Protein AF-A0A2E4STC8-F1 (afdb_monomer)

Sequence (90 aa):
MATADLCDHHGDAVRVLVGGFVSYGAVGVFRGPISTLDVFEDNSLVRDALEEPGEGRVLMVAGVDLTPGTWLWADHDGIVVADRDLEATA

Radius of gyration: 13.4 Å; Cα contacts (8 Å, |Δi|>4): 128; chains: 1; bounding box: 26×24×36 Å

pLDDT: mean 90.61, std 7.93, range [49.56, 96.88]

Nearest PDB structures (foldseek):
  2pcn-assembly1_A  TM=8.490E-01  e=5.827E-06  Geobacillus kaustophilus HTA426
  1vi4-assembly1_A  TM=8.819E-01  e=1.126E-04  Vibrio cholerae
  2yjv-assembly1_A  TM=9.209E-01  e=8.482E-04  Escherichia coli K-12
  1nxj-assembly1_A  TM=9.085E-01  e=1.188E-03  Mycobacterium tuberculosis
  3q7t-assembly1_B  TM=5.096E-01  e=6.123E+00  Chlamydia trachomatis L2/434/Bu

Structure (mmCIF, N/CA/C/O backbone):
data_AF-A0A2E4STC8-F1
#
_entry.id   AF-A0A2E4STC8-F1
#
loop_
_atom_site.group_PDB
_atom_site.id
_atom_site.type_symbol
_atom_site.label_atom_id
_atom_site.label_alt_id
_atom_site.label_comp_id
_atom_site.label_asym_id
_atom_site.label_entity_id
_atom_site.label_seq_id
_atom_site.pdbx_PDB_ins_code
_atom_site.Cartn_x
_atom_site.Cartn_y
_atom_site.Cartn_z
_atom_site.occupancy
_atom_site.B_iso_or_equiv
_atom_site.auth_seq_id
_atom_site.auth_comp_id
_atom_site.auth_asym_id
_atom_site.auth_atom_id
_atom_site.pdbx_PDB_model_num
ATOM 1 N N . MET A 1 1 ? 5.589 -9.441 -9.051 1.00 82.88 1 MET A N 1
ATOM 2 C CA . MET A 1 1 ? 6.737 -8.907 -9.809 1.00 82.88 1 MET A CA 1
ATOM 3 C C . MET A 1 1 ? 7.657 -8.178 -8.833 1.00 82.88 1 MET A C 1
ATOM 5 O O . MET A 1 1 ? 7.142 -7.721 -7.815 1.00 82.88 1 MET A O 1
ATOM 9 N N . ALA A 1 2 ? 8.977 -8.150 -9.052 1.00 93.19 2 ALA A N 1
ATOM 10 C CA . ALA A 1 2 ? 9.864 -7.341 -8.207 1.00 93.19 2 ALA A CA 1
ATOM 11 C C . ALA A 1 2 ? 9.637 -5.848 -8.490 1.00 93.19 2 ALA A C 1
ATOM 13 O O . ALA A 1 2 ? 9.173 -5.481 -9.572 1.00 93.19 2 ALA A O 1
ATOM 14 N N . THR A 1 3 ? 9.951 -4.975 -7.537 1.00 94.75 3 THR A N 1
ATOM 15 C CA . THR A 1 3 ? 9.775 -3.527 -7.715 1.00 94.75 3 THR A CA 1
ATOM 16 C C . THR A 1 3 ? 10.662 -2.981 -8.835 1.00 94.75 3 THR A C 1
ATOM 18 O O . THR A 1 3 ? 10.201 -2.160 -9.626 1.00 94.75 3 THR A O 1
ATOM 21 N N . ALA A 1 4 ? 11.887 -3.497 -8.975 1.00 94.12 4 ALA A N 1
ATOM 22 C CA . ALA A 1 4 ? 12.780 -3.179 -10.090 1.00 94.12 4 ALA A CA 1
ATOM 23 C C . ALA A 1 4 ? 12.179 -3.574 -11.451 1.00 94.12 4 ALA A C 1
ATOM 25 O O . ALA A 1 4 ? 12.138 -2.756 -12.367 1.00 94.12 4 ALA A O 1
ATOM 26 N N . ASP A 1 5 ? 11.619 -4.784 -11.555 1.00 94.62 5 ASP A N 1
ATOM 27 C CA . ASP A 1 5 ? 10.951 -5.240 -12.777 1.00 94.62 5 ASP A CA 1
ATOM 28 C C . ASP A 1 5 ? 9.765 -4.326 -13.134 1.00 94.62 5 ASP A C 1
ATOM 30 O O . ASP A 1 5 ? 9.569 -4.000 -14.303 1.00 94.62 5 ASP A O 1
ATOM 34 N N . LEU A 1 6 ? 8.978 -3.880 -12.145 1.00 94.56 6 LEU A N 1
ATOM 35 C CA . LEU A 1 6 ? 7.869 -2.949 -12.385 1.00 94.56 6 LEU A CA 1
ATOM 36 C C . LEU A 1 6 ? 8.363 -1.622 -12.971 1.00 94.56 6 LEU A C 1
ATOM 38 O O . LEU A 1 6 ? 7.760 -1.111 -13.916 1.00 94.56 6 LEU A O 1
ATOM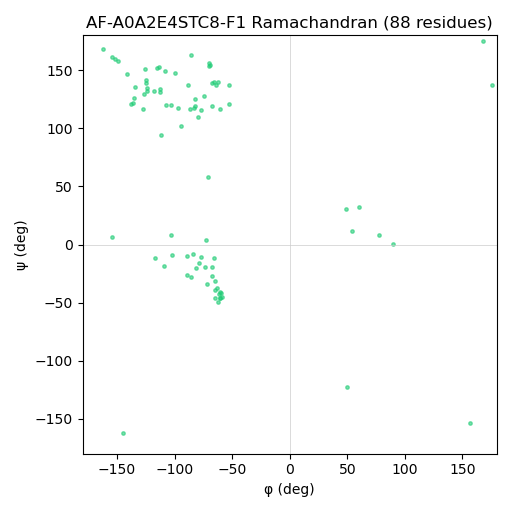 42 N N . CYS A 1 7 ? 9.466 -1.083 -12.449 1.00 94.12 7 CYS A N 1
ATOM 43 C CA . CYS A 1 7 ? 10.098 0.123 -12.982 1.00 94.12 7 CYS A CA 1
ATOM 44 C C . CYS A 1 7 ? 10.550 -0.065 -14.435 1.00 94.12 7 CYS A C 1
ATOM 46 O O . CYS A 1 7 ? 10.240 0.775 -15.282 1.00 94.12 7 CYS A O 1
ATOM 48 N N . ASP A 1 8 ? 11.211 -1.184 -14.734 1.00 94.75 8 ASP A N 1
ATOM 49 C CA . ASP A 1 8 ? 11.730 -1.477 -16.072 1.00 94.75 8 ASP A CA 1
ATOM 50 C C . ASP A 1 8 ? 10.611 -1.643 -17.113 1.00 94.75 8 ASP A C 1
ATOM 52 O O . ASP A 1 8 ? 10.740 -1.181 -18.250 1.00 94.75 8 ASP A O 1
ATOM 56 N N . HIS A 1 9 ? 9.497 -2.281 -16.740 1.00 95.56 9 HIS A N 1
ATOM 57 C CA . HIS A 1 9 ? 8.407 -2.591 -17.672 1.00 95.56 9 HIS A CA 1
ATOM 58 C C . HIS A 1 9 ? 7.392 -1.458 -17.842 1.00 95.56 9 HIS A C 1
ATOM 60 O O . HIS A 1 9 ? 6.748 -1.372 -18.892 1.00 95.56 9 HIS A O 1
ATOM 66 N N . HIS A 1 10 ? 7.206 -0.612 -16.825 1.00 93.88 10 HIS A N 1
ATOM 67 C CA . HIS A 1 10 ? 6.093 0.340 -16.794 1.00 93.88 10 HIS A CA 1
ATOM 68 C C . HIS A 1 10 ? 6.507 1.815 -16.793 1.00 93.88 10 HIS A C 1
ATOM 70 O O . HIS A 1 10 ? 5.646 2.660 -17.048 1.00 93.88 10 HIS A O 1
ATOM 76 N N . GLY A 1 11 ? 7.790 2.135 -16.590 1.00 91.56 11 GLY A N 1
ATOM 77 C CA . GLY A 1 11 ? 8.318 3.497 -16.721 1.00 91.56 11 GLY A CA 1
ATOM 78 C C . GLY A 1 11 ? 7.486 4.532 -15.957 1.00 91.56 11 GLY A C 1
ATOM 79 O O . GLY A 1 11 ? 7.241 4.386 -14.764 1.00 91.56 11 GLY A O 1
ATOM 80 N N . ASP A 1 12 ? 6.986 5.552 -16.657 1.00 92.62 12 ASP A N 1
ATOM 81 C CA . ASP A 1 12 ? 6.229 6.665 -16.060 1.00 92.62 12 ASP A CA 1
ATOM 82 C C . ASP A 1 12 ? 4.870 6.267 -15.448 1.00 92.62 12 ASP A C 1
ATOM 84 O O . ASP A 1 12 ? 4.244 7.069 -14.752 1.00 92.62 12 ASP A O 1
ATOM 88 N N . ALA A 1 13 ? 4.381 5.048 -15.705 1.00 92.75 13 ALA A N 1
ATOM 89 C CA . ALA A 1 13 ? 3.144 4.554 -15.101 1.00 92.75 13 ALA A CA 1
ATOM 90 C C . ALA A 1 13 ? 3.325 4.107 -13.639 1.00 92.75 13 ALA A C 1
ATOM 92 O O . ALA A 1 13 ? 2.329 3.866 -12.955 1.00 92.75 13 ALA A O 1
ATOM 93 N N . VAL A 1 14 ? 4.569 3.999 -13.161 1.00 95.00 14 VAL A N 1
ATOM 94 C CA . VAL A 1 14 ? 4.889 3.699 -11.765 1.00 95.00 14 VAL A CA 1
ATOM 95 C C . VAL A 1 14 ? 5.578 4.880 -11.089 1.00 95.00 14 VAL A C 1
ATOM 97 O O . VAL A 1 14 ? 6.250 5.693 -11.721 1.00 95.00 14 VAL A O 1
ATOM 100 N N . ARG A 1 15 ? 5.429 4.977 -9.768 1.00 93.88 15 ARG A N 1
ATOM 101 C CA . ARG A 1 15 ? 6.127 5.961 -8.937 1.00 93.88 15 ARG A CA 1
ATOM 102 C C . ARG A 1 15 ? 6.845 5.249 -7.805 1.00 93.88 15 ARG A C 1
ATOM 104 O O . ARG A 1 15 ? 6.236 4.467 -7.080 1.00 93.88 15 ARG A O 1
ATOM 111 N N . VAL A 1 16 ? 8.128 5.547 -7.632 1.00 93.00 16 VAL A N 1
ATOM 112 C CA . VAL A 1 16 ? 8.918 5.042 -6.503 1.00 93.00 16 VAL A CA 1
ATOM 113 C C . VAL A 1 16 ? 8.654 5.922 -5.289 1.00 93.00 16 VAL A C 1
ATOM 115 O O . VAL A 1 16 ? 8.816 7.144 -5.349 1.00 93.00 16 VAL A O 1
ATOM 118 N N . LEU A 1 17 ? 8.251 5.308 -4.180 1.00 89.62 17 LEU A N 1
ATOM 119 C CA . LEU A 1 17 ? 8.047 6.023 -2.932 1.00 89.62 17 LEU A CA 1
ATOM 120 C C . LEU A 1 17 ? 9.404 6.240 -2.253 1.00 89.62 17 LEU A C 1
ATOM 122 O O . LEU A 1 17 ? 10.032 5.306 -1.757 1.00 89.62 17 LEU A O 1
ATOM 126 N N . VAL A 1 18 ? 9.857 7.490 -2.229 1.00 82.12 18 VAL A N 1
ATOM 127 C CA . VAL A 1 18 ? 11.083 7.884 -1.531 1.00 82.12 18 VAL A CA 1
ATOM 128 C C . VAL A 1 18 ? 10.777 8.198 -0.070 1.00 82.12 18 VAL A C 1
ATOM 130 O O . VAL A 1 18 ? 10.039 9.123 0.252 1.00 82.12 18 VAL A O 1
ATOM 133 N N . GLY A 1 19 ? 11.357 7.417 0.830 1.00 71.75 19 GLY A N 1
ATOM 134 C CA . GLY A 1 19 ? 11.210 7.578 2.272 1.00 71.75 19 GLY A CA 1
ATOM 135 C C . GLY A 1 19 ? 11.938 6.434 2.955 1.00 71.75 19 GLY A C 1
ATOM 136 O O . GLY A 1 19 ? 11.891 5.312 2.466 1.00 71.75 19 GLY A O 1
ATOM 137 N N . GLY A 1 20 ? 12.671 6.708 4.031 1.00 78.12 20 GLY A N 1
ATOM 138 C CA . GLY A 1 20 ? 13.498 5.718 4.731 1.00 78.12 20 GLY A CA 1
ATOM 139 C C . GLY A 1 20 ? 12.677 4.687 5.508 1.00 78.12 20 GLY A C 1
ATOM 140 O O . GLY A 1 20 ? 12.822 4.586 6.724 1.00 78.12 20 GLY A O 1
ATOM 141 N N . PHE A 1 21 ? 11.791 3.959 4.829 1.00 87.19 21 PHE A N 1
ATOM 142 C CA . PHE A 1 21 ? 11.040 2.858 5.409 1.00 87.19 21 PHE A CA 1
ATOM 143 C C . PHE A 1 21 ? 12.003 1.748 5.817 1.00 87.19 21 PHE A C 1
ATOM 145 O O . PHE A 1 21 ? 12.932 1.395 5.091 1.00 87.19 21 PHE A O 1
ATOM 152 N N . VAL A 1 22 ? 11.761 1.191 6.998 1.00 90.62 22 VAL A N 1
ATOM 153 C CA . VAL A 1 22 ? 12.493 0.039 7.516 1.00 90.62 22 VAL A CA 1
ATOM 154 C C . VAL A 1 22 ? 11.522 -1.130 7.573 1.00 90.62 22 VAL A C 1
ATOM 156 O O . VAL A 1 22 ? 10.391 -0.987 8.040 1.00 90.62 22 VAL A O 1
ATOM 159 N N . SER A 1 23 ? 11.955 -2.291 7.086 1.00 92.25 23 SER A N 1
ATOM 160 C CA . SER A 1 23 ? 11.153 -3.508 7.165 1.00 92.25 23 SER A CA 1
ATOM 161 C C . SER A 1 23 ? 11.209 -4.083 8.580 1.00 92.25 23 SER A C 1
ATOM 163 O O . SER A 1 23 ? 12.272 -4.482 9.055 1.00 92.25 23 SER A O 1
ATOM 165 N N . TYR A 1 24 ? 10.060 -4.107 9.257 1.00 94.06 24 TYR A N 1
ATOM 166 C CA . TYR A 1 24 ? 9.913 -4.664 10.609 1.00 94.06 24 TYR A CA 1
ATOM 167 C C . TYR A 1 24 ? 9.123 -5.982 10.639 1.00 94.06 24 TYR A C 1
ATOM 169 O O . TYR A 1 24 ? 9.175 -6.710 11.629 1.00 94.06 24 TYR A O 1
ATOM 177 N N . GLY A 1 25 ? 8.358 -6.279 9.586 1.00 93.06 25 GLY A N 1
ATOM 178 C CA . GLY A 1 25 ? 7.510 -7.467 9.500 1.00 93.06 25 GLY A CA 1
ATOM 179 C C . GLY A 1 25 ? 8.259 -8.701 8.993 1.00 93.06 25 GLY A C 1
ATOM 180 O O . GLY A 1 25 ? 9.311 -8.601 8.373 1.00 93.06 25 GLY A O 1
ATOM 181 N N . ALA A 1 26 ? 7.681 -9.886 9.209 1.00 95.69 26 ALA A N 1
ATOM 182 C CA . ALA A 1 26 ? 8.235 -11.142 8.687 1.00 95.69 26 ALA A CA 1
ATOM 183 C C . ALA A 1 26 ? 8.039 -11.309 7.166 1.00 95.69 26 ALA A C 1
ATOM 185 O O . ALA A 1 26 ? 8.717 -12.117 6.535 1.00 95.69 26 ALA A O 1
ATOM 186 N N . VAL A 1 27 ? 7.098 -10.565 6.578 1.00 94.75 27 VAL A N 1
ATOM 187 C CA . VAL A 1 27 ? 6.795 -10.603 5.144 1.00 94.75 27 VAL A CA 1
ATOM 188 C C . VAL A 1 27 ? 7.589 -9.502 4.447 1.00 94.75 27 VAL A C 1
ATOM 190 O O . VAL A 1 27 ? 7.226 -8.332 4.517 1.00 94.75 27 VAL A O 1
ATOM 193 N N . GLY A 1 28 ? 8.686 -9.885 3.791 1.00 92.69 28 GLY A N 1
ATOM 194 C CA . GLY A 1 28 ? 9.581 -8.951 3.099 1.00 92.69 28 GLY A CA 1
ATOM 195 C C . GLY A 1 28 ? 9.153 -8.572 1.681 1.00 92.69 28 GLY A C 1
ATOM 196 O O . GLY A 1 28 ? 9.773 -7.698 1.095 1.00 92.69 28 GLY A O 1
ATOM 197 N N . VAL A 1 29 ? 8.130 -9.230 1.127 1.00 95.56 29 VAL A N 1
ATOM 198 C CA . VAL A 1 29 ? 7.580 -8.936 -0.202 1.00 95.56 29 VAL A CA 1
ATOM 199 C C . VAL A 1 29 ? 6.064 -8.983 -0.122 1.00 95.56 29 VAL A C 1
ATOM 201 O O . VAL A 1 29 ? 5.499 -10.015 0.245 1.00 95.56 29 VAL A O 1
ATOM 204 N N . PHE A 1 30 ? 5.400 -7.884 -0.460 1.00 96.31 30 PHE A N 1
ATOM 205 C CA . PHE A 1 30 ? 3.943 -7.788 -0.423 1.00 96.31 30 PHE A CA 1
ATOM 206 C C . PHE A 1 30 ? 3.420 -6.783 -1.449 1.00 96.31 30 PHE A C 1
ATOM 208 O O . PHE A 1 30 ? 4.149 -5.928 -1.947 1.00 96.31 30 PHE A O 1
ATOM 215 N N . ARG A 1 31 ? 2.138 -6.915 -1.787 1.00 96.88 31 ARG A N 1
ATOM 216 C CA . ARG A 1 31 ? 1.439 -6.005 -2.692 1.00 96.88 31 ARG A CA 1
ATOM 217 C C . ARG A 1 31 ? -0.054 -5.996 -2.419 1.00 96.88 31 ARG A C 1
ATOM 219 O O . ARG A 1 31 ? -0.564 -6.960 -1.849 1.00 96.88 31 ARG A O 1
ATOM 226 N N . GLY A 1 32 ? -0.735 -4.963 -2.894 1.00 95.94 32 GLY A N 1
ATOM 227 C CA . GLY A 1 32 ? -2.190 -4.895 -2.854 1.00 95.94 32 GLY A CA 1
ATOM 228 C C . GLY A 1 32 ? -2.748 -3.512 -3.180 1.00 95.94 32 GLY A C 1
ATOM 229 O O . GLY A 1 32 ? -1.977 -2.554 -3.321 1.00 95.94 32 GLY A O 1
ATOM 230 N N . PRO A 1 33 ? -4.085 -3.394 -3.271 1.00 95.44 33 PRO A N 1
ATOM 231 C CA . PRO A 1 33 ? -4.742 -2.099 -3.345 1.00 95.44 33 PRO A CA 1
ATOM 232 C C . PRO A 1 33 ? -4.458 -1.310 -2.065 1.00 95.44 33 PRO A C 1
ATOM 234 O O . PRO A 1 33 ? -4.448 -1.869 -0.965 1.00 95.44 33 PRO A O 1
ATOM 237 N N . ILE A 1 34 ? -4.219 -0.010 -2.200 1.00 92.81 34 ILE A N 1
ATOM 238 C CA . ILE A 1 34 ? -3.884 0.846 -1.065 1.00 92.81 34 ILE A CA 1
ATOM 239 C C . ILE A 1 34 ? -5.159 1.399 -0.430 1.00 92.81 34 ILE A C 1
ATOM 241 O O . ILE A 1 34 ? -6.051 1.893 -1.118 1.00 92.81 34 ILE A O 1
ATOM 245 N N . SER A 1 35 ? -5.198 1.395 0.898 1.00 91.75 35 SER A N 1
ATOM 246 C CA . SER A 1 35 ? -6.047 2.285 1.690 1.00 91.75 35 SER A CA 1
ATOM 247 C C . SER A 1 35 ? -5.155 3.262 2.446 1.00 91.75 35 SER A C 1
ATOM 249 O O . SER A 1 35 ? -4.187 2.833 3.075 1.00 91.75 35 SER A O 1
ATOM 251 N N . THR A 1 36 ? -5.455 4.556 2.397 1.00 90.50 36 THR A N 1
ATOM 252 C CA . THR A 1 36 ? -4.675 5.580 3.097 1.00 90.50 36 THR A CA 1
ATOM 253 C C . THR A 1 36 ? -5.346 5.983 4.398 1.00 90.50 36 THR A C 1
ATOM 255 O O . THR A 1 36 ? -6.571 6.001 4.515 1.00 90.50 36 THR A O 1
ATOM 258 N N . LEU A 1 37 ? -4.522 6.322 5.380 1.00 90.62 37 LEU A N 1
ATOM 259 C CA . LEU A 1 37 ? -4.963 6.942 6.611 1.00 90.62 37 LEU A CA 1
ATOM 260 C C . LEU A 1 37 ? -4.007 8.085 6.953 1.00 90.62 37 LEU A C 1
ATOM 262 O O . LEU A 1 37 ? -2.800 7.877 7.105 1.00 90.62 37 LEU A O 1
ATOM 266 N N . ASP A 1 38 ? -4.559 9.288 7.064 1.00 89.00 38 ASP A N 1
ATOM 267 C CA . ASP A 1 38 ? -3.847 10.448 7.585 1.00 89.00 38 ASP A CA 1
ATOM 268 C C . ASP A 1 38 ? -4.188 10.623 9.067 1.00 89.00 38 ASP A C 1
ATOM 270 O O . ASP A 1 38 ? -5.350 10.787 9.441 1.00 89.00 38 ASP A O 1
ATOM 274 N N . VAL A 1 39 ? -3.169 10.514 9.915 1.00 89.12 39 VAL A N 1
ATOM 275 C CA . VAL A 1 39 ? -3.279 10.616 11.371 1.00 89.12 39 VAL A CA 1
ATOM 276 C C . VAL A 1 39 ? -2.083 11.369 11.925 1.00 89.12 39 VAL A C 1
ATOM 278 O O . VAL A 1 39 ? -0.960 11.240 11.438 1.00 89.12 39 VAL A O 1
ATOM 281 N N . PHE A 1 40 ? -2.317 12.113 13.002 1.00 87.38 40 PHE A N 1
ATOM 282 C CA . PHE A 1 40 ? -1.286 12.871 13.694 1.00 87.38 40 PHE A CA 1
ATOM 283 C C . PHE A 1 40 ? -1.304 12.528 15.183 1.00 87.38 40 PHE A C 1
ATOM 285 O O . PHE A 1 40 ? -2.304 12.759 15.854 1.00 87.38 40 PHE A O 1
ATOM 292 N N . GLU A 1 41 ? -0.206 11.947 15.675 1.00 88.00 41 GLU A N 1
ATOM 293 C CA . GLU A 1 41 ? 0.015 11.577 17.088 1.00 88.00 41 GLU A CA 1
ATOM 294 C C . GLU A 1 41 ? -1.069 10.680 17.744 1.00 88.00 41 GLU A C 1
ATOM 296 O O . GLU A 1 41 ? -1.025 10.452 18.951 1.00 88.00 41 GLU A O 1
ATOM 301 N N . ASP A 1 42 ? -1.989 10.097 16.964 1.00 90.50 42 ASP A N 1
ATOM 302 C CA . ASP A 1 42 ? -3.050 9.185 17.419 1.00 90.50 42 ASP A CA 1
ATOM 303 C C . ASP A 1 42 ? -3.158 7.970 16.480 1.00 90.50 42 ASP A C 1
ATOM 305 O O . ASP A 1 42 ? -3.301 8.109 15.267 1.00 90.50 42 ASP A O 1
ATOM 309 N N . ASN A 1 43 ? -3.090 6.757 17.037 1.00 91.50 43 ASN A N 1
ATOM 310 C CA . ASN A 1 43 ? -3.179 5.504 16.282 1.00 91.50 43 ASN A CA 1
ATOM 311 C C . ASN A 1 43 ? -4.547 4.810 16.388 1.00 91.50 43 ASN A C 1
ATOM 313 O O . ASN A 1 43 ? -4.694 3.678 15.924 1.00 91.50 43 ASN A O 1
ATOM 317 N N . SER A 1 44 ? -5.552 5.452 16.984 1.00 94.62 44 SER A N 1
ATOM 318 C CA . SER A 1 44 ? -6.877 4.864 17.182 1.00 94.62 44 SER A CA 1
ATOM 319 C C . SER A 1 44 ? -7.515 4.461 15.857 1.00 94.62 44 SER A C 1
ATOM 321 O O . SER A 1 44 ? -7.942 3.321 15.718 1.00 94.62 44 SER A O 1
ATOM 323 N N . LEU A 1 45 ? -7.447 5.336 14.850 1.00 93.12 45 LEU A N 1
ATOM 324 C CA . LEU A 1 45 ? -7.943 5.035 13.505 1.00 93.12 45 LEU A CA 1
ATOM 325 C C . LEU A 1 45 ? -7.112 3.957 12.792 1.00 93.12 45 LEU A C 1
ATOM 327 O O . LEU A 1 45 ? -7.643 3.231 11.958 1.00 93.12 45 LEU A O 1
ATOM 331 N N . VAL A 1 46 ? -5.822 3.815 13.130 1.00 94.69 46 VAL A N 1
ATOM 332 C CA . VAL A 1 46 ? -4.974 2.738 12.587 1.00 94.69 46 VAL A CA 1
ATOM 333 C C . VAL A 1 46 ? -5.492 1.391 13.074 1.00 94.69 46 VAL A C 1
ATOM 335 O O . VAL A 1 46 ? -5.637 0.464 12.284 1.00 94.69 46 VAL A O 1
ATOM 338 N N . ARG A 1 47 ? -5.788 1.281 14.374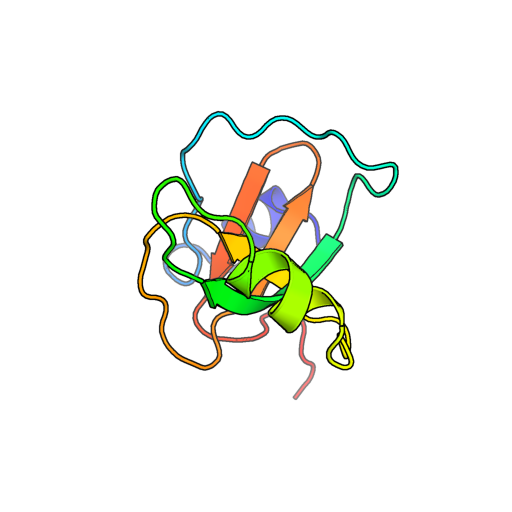 1.00 95.19 47 ARG A N 1
ATOM 339 C CA . ARG A 1 47 ? -6.346 0.060 14.958 1.00 95.19 47 ARG A CA 1
ATOM 340 C C . ARG A 1 47 ? -7.706 -0.260 14.347 1.00 95.19 47 ARG A C 1
ATOM 342 O O . ARG A 1 47 ? -7.890 -1.382 13.897 1.00 95.19 47 ARG A O 1
ATOM 349 N N . ASP A 1 48 ? -8.606 0.717 14.289 1.00 95.69 48 ASP A N 1
ATOM 350 C CA . ASP A 1 48 ? -9.958 0.510 13.767 1.00 95.69 48 ASP A CA 1
ATOM 351 C C . ASP A 1 48 ? -9.911 0.031 12.298 1.00 95.69 48 ASP A C 1
ATOM 353 O O . ASP A 1 48 ? -10.577 -0.934 11.932 1.00 95.69 48 ASP A O 1
ATOM 357 N N . ALA A 1 49 ? -9.027 0.608 11.472 1.00 94.06 49 ALA A N 1
ATOM 358 C CA . ALA A 1 49 ? -8.810 0.155 10.096 1.00 94.06 49 ALA A CA 1
ATOM 359 C C . ALA A 1 49 ? -8.228 -1.271 10.003 1.00 94.06 49 ALA A C 1
ATOM 361 O O . ALA A 1 49 ? -8.493 -1.990 9.041 1.00 94.06 49 ALA A O 1
ATOM 362 N N . LEU A 1 50 ? -7.417 -1.706 10.969 1.00 95.38 50 LEU A N 1
ATOM 363 C CA . LEU A 1 50 ? -6.860 -3.064 10.992 1.00 95.38 50 LEU A CA 1
ATOM 364 C C . LEU A 1 50 ? -7.859 -4.125 11.486 1.00 95.38 50 LEU A C 1
ATOM 366 O O . LEU A 1 50 ? -7.620 -5.312 11.271 1.00 95.38 50 LEU A O 1
ATOM 370 N N . GLU A 1 51 ? -8.955 -3.724 12.136 1.00 96.81 51 GLU A N 1
ATOM 371 C CA . GLU A 1 51 ? -10.033 -4.627 12.569 1.00 96.81 51 GLU A CA 1
ATOM 372 C C . GLU A 1 51 ? -11.020 -4.964 11.438 1.00 96.81 51 GLU A C 1
ATOM 374 O O . GLU A 1 51 ? -11.722 -5.978 11.497 1.00 96.81 51 GLU A O 1
ATOM 379 N N . GLU A 1 52 ? -11.060 -4.149 10.385 1.00 95.12 52 GLU A N 1
ATOM 380 C CA . GLU A 1 52 ? -11.828 -4.436 9.176 1.00 95.12 52 GLU A CA 1
ATOM 381 C C . GLU A 1 52 ? -11.208 -5.592 8.364 1.00 95.12 52 GLU A C 1
ATOM 383 O O . GLU A 1 52 ? -9.990 -5.801 8.389 1.00 95.12 52 GLU A O 1
ATOM 388 N N . PRO A 1 53 ? -12.010 -6.332 7.572 1.00 95.88 53 PRO A N 1
ATOM 389 C CA . PRO A 1 53 ? -11.482 -7.311 6.629 1.00 95.88 53 PRO A CA 1
ATOM 390 C C . PRO A 1 53 ? -10.428 -6.692 5.703 1.00 95.88 53 PRO A C 1
ATOM 392 O O . PRO A 1 53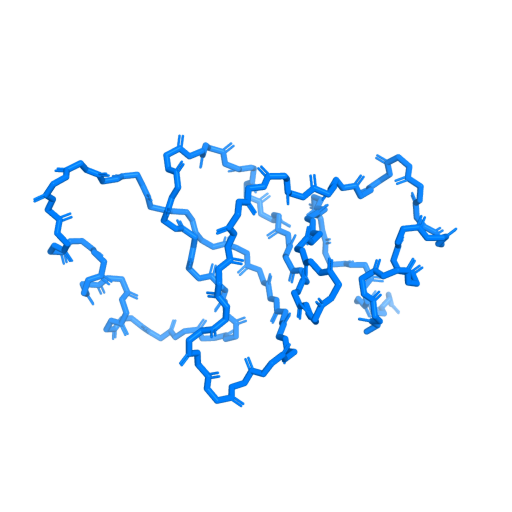 ? -10.695 -5.743 4.971 1.00 95.88 53 PRO A O 1
ATOM 395 N N . GLY A 1 54 ? -9.213 -7.243 5.730 1.00 92.69 54 GLY A N 1
ATOM 396 C CA . GLY A 1 54 ? -8.106 -6.700 4.946 1.00 92.69 54 GLY A CA 1
ATOM 397 C C . GLY A 1 54 ? -8.229 -6.949 3.441 1.00 92.69 54 GLY A C 1
ATOM 398 O O . GLY A 1 54 ? -7.783 -6.120 2.664 1.00 92.69 54 GLY A O 1
ATOM 399 N N . GLU A 1 55 ? -8.792 -8.084 3.011 1.00 94.94 55 GLU A N 1
ATOM 400 C CA . GLU A 1 55 ? -8.991 -8.434 1.585 1.00 94.94 55 GLU A CA 1
ATOM 401 C C . GLU A 1 55 ? -7.741 -8.253 0.691 1.00 94.94 55 GLU A C 1
ATOM 403 O O . GLU A 1 55 ? -7.830 -7.969 -0.500 1.00 94.94 55 GLU A O 1
ATOM 408 N N . GLY A 1 56 ? -6.547 -8.426 1.270 1.00 93.62 56 GLY A N 1
ATOM 409 C CA . GLY A 1 56 ? -5.272 -8.234 0.572 1.00 93.62 56 GLY A CA 1
ATOM 410 C C . GLY A 1 56 ? -4.848 -6.772 0.383 1.00 93.62 56 GLY A C 1
ATOM 411 O O . GLY A 1 56 ? -3.866 -6.526 -0.312 1.00 93.62 56 GLY A O 1
ATOM 412 N N . ARG A 1 57 ? -5.546 -5.804 0.991 1.00 95.06 57 ARG A N 1
ATOM 413 C CA . ARG A 1 57 ? -5.186 -4.380 0.957 1.00 95.06 57 ARG A CA 1
ATOM 414 C C . ARG A 1 57 ? -3.914 -4.079 1.745 1.00 95.06 57 ARG A C 1
ATOM 416 O O . ARG A 1 57 ? -3.593 -4.751 2.726 1.00 95.06 57 ARG A O 1
ATOM 423 N N . VAL A 1 58 ? -3.238 -3.002 1.356 1.00 95.19 58 VAL A N 1
ATOM 424 C CA . VAL A 1 58 ? -2.116 -2.412 2.093 1.00 95.19 58 VAL A CA 1
ATOM 425 C C . VAL A 1 58 ? -2.581 -1.107 2.735 1.00 95.19 58 VAL A C 1
ATOM 427 O O . VAL A 1 58 ? -2.980 -0.174 2.041 1.00 95.19 58 VAL A O 1
ATOM 430 N N . LEU A 1 59 ? -2.513 -1.026 4.066 1.00 94.19 59 LEU A N 1
ATOM 431 C CA . LEU A 1 59 ? -2.798 0.206 4.802 1.00 94.19 59 LEU A CA 1
ATOM 432 C C . LEU A 1 59 ? -1.555 1.104 4.826 1.00 94.19 59 LEU A C 1
ATOM 434 O O . LEU A 1 59 ? -0.530 0.737 5.399 1.00 94.19 59 LEU A O 1
ATOM 438 N N . MET A 1 60 ? -1.654 2.288 4.226 1.00 91.62 60 MET A N 1
ATOM 439 C C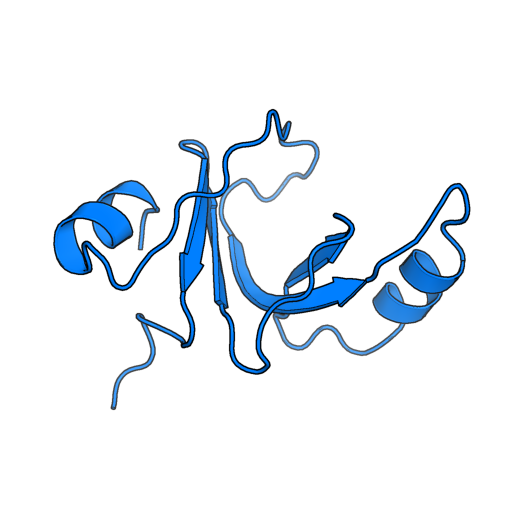A . MET A 1 60 ? -0.596 3.294 4.203 1.00 91.62 60 MET A CA 1
ATOM 440 C C . MET A 1 60 ? -0.901 4.420 5.193 1.00 91.62 60 MET A C 1
ATOM 442 O O . MET A 1 60 ? -1.896 5.127 5.051 1.00 91.62 60 MET A O 1
ATOM 446 N N . VAL A 1 61 ? -0.006 4.612 6.165 1.00 91.50 61 VAL A N 1
ATOM 447 C CA . VAL A 1 61 ? -0.078 5.689 7.165 1.00 91.50 61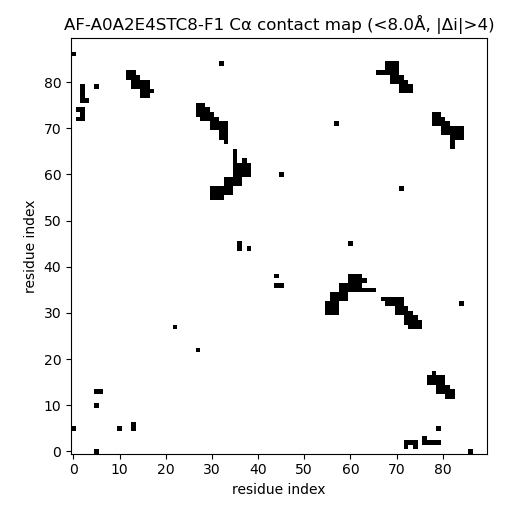 VAL A CA 1
ATOM 448 C C . VAL A 1 61 ? 1.063 6.667 6.903 1.00 91.50 61 VAL A C 1
ATOM 450 O O . VAL A 1 61 ? 2.197 6.416 7.308 1.00 91.50 61 VAL A O 1
ATOM 453 N N . ALA A 1 62 ? 0.800 7.728 6.141 1.00 79.50 62 ALA A N 1
ATOM 454 C CA . ALA A 1 62 ? 1.866 8.613 5.654 1.00 79.50 62 ALA A CA 1
ATOM 455 C C . ALA A 1 62 ? 1.432 10.057 5.341 1.00 79.50 62 ALA A C 1
ATOM 457 O O . ALA A 1 62 ? 2.235 10.811 4.798 1.00 79.50 62 ALA A O 1
ATOM 458 N N . GLY A 1 63 ? 0.189 10.443 5.646 1.00 74.06 63 GLY A N 1
ATOM 459 C CA . GLY A 1 63 ? -0.308 11.796 5.358 1.00 74.06 63 GLY A CA 1
ATOM 460 C C . GLY A 1 63 ? -0.281 12.167 3.873 1.00 74.06 63 GLY A C 1
ATOM 461 O O . GLY A 1 63 ? -0.041 13.319 3.519 1.00 74.06 63 GLY A O 1
ATOM 462 N N . VAL A 1 64 ? -0.473 11.178 2.994 1.00 73.31 64 VAL A N 1
ATOM 463 C CA . VAL A 1 64 ? -0.591 11.386 1.547 1.00 73.31 64 VAL A CA 1
ATOM 464 C C . VAL A 1 64 ? -1.960 10.933 1.068 1.00 73.31 64 VAL A C 1
ATOM 466 O O . VAL A 1 64 ? -2.402 9.822 1.365 1.00 73.31 64 VAL A O 1
ATOM 469 N N . ASP A 1 65 ? -2.604 11.791 0.284 1.00 70.88 65 ASP A N 1
ATOM 470 C CA . ASP A 1 65 ? -3.818 11.436 -0.435 1.00 70.88 65 ASP A CA 1
ATOM 471 C C . ASP A 1 65 ? -3.445 10.705 -1.723 1.00 70.88 65 ASP A C 1
ATOM 473 O O . ASP A 1 65 ? -2.759 11.242 -2.597 1.00 70.88 65 ASP A O 1
ATOM 477 N N . LEU A 1 66 ? -3.907 9.462 -1.834 1.00 79.38 66 LEU A N 1
ATOM 478 C CA . LEU A 1 66 ? -3.784 8.659 -3.042 1.00 79.38 66 LEU A CA 1
ATOM 479 C C . LEU A 1 66 ? -5.147 8.516 -3.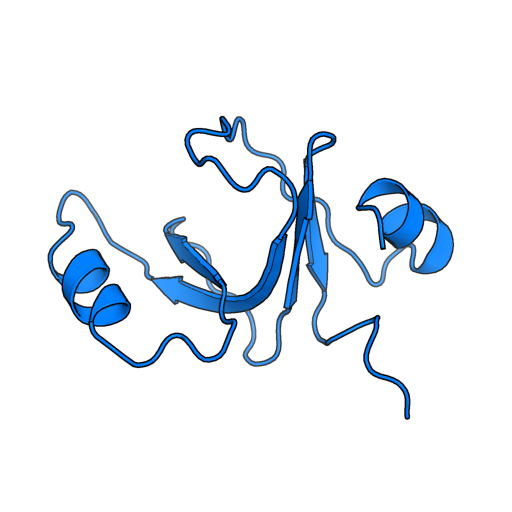707 1.00 79.38 66 LEU A C 1
ATOM 481 O O . LEU A 1 66 ? -6.194 8.495 -3.059 1.00 79.38 66 LEU A O 1
ATOM 485 N N . THR A 1 67 ? -5.132 8.401 -5.028 1.00 83.62 67 THR A N 1
ATOM 486 C CA . THR A 1 67 ? -6.342 8.182 -5.812 1.00 83.62 67 THR A CA 1
ATOM 487 C C . THR A 1 67 ? -6.931 6.796 -5.530 1.00 83.62 67 THR A C 1
ATOM 489 O O . THR A 1 67 ? -6.183 5.815 -5.460 1.00 83.62 67 THR A O 1
ATOM 492 N N . PRO A 1 68 ? -8.263 6.659 -5.401 1.00 83.69 68 PRO A N 1
ATOM 493 C CA . PRO A 1 68 ? -8.895 5.347 -5.337 1.00 83.69 68 PRO A CA 1
ATOM 494 C C . PRO A 1 68 ? -8.472 4.468 -6.518 1.00 83.69 68 PRO A C 1
ATOM 496 O O . PRO A 1 68 ? -8.414 4.937 -7.653 1.00 83.69 68 PRO A O 1
ATOM 499 N N . GLY A 1 69 ? -8.185 3.196 -6.242 1.00 88.44 69 GLY A N 1
ATOM 500 C CA . GLY A 1 69 ? -7.654 2.264 -7.237 1.00 88.44 69 GLY A CA 1
ATOM 501 C C . GLY A 1 69 ? -6.129 2.232 -7.327 1.00 88.44 69 GLY A C 1
ATOM 502 O O . GLY A 1 69 ? -5.619 1.432 -8.100 1.00 88.44 69 GLY A O 1
ATOM 503 N N . THR A 1 70 ? -5.403 3.019 -6.523 1.00 94.00 70 THR A N 1
ATOM 504 C CA . THR A 1 70 ? -3.936 2.925 -6.433 1.00 94.00 70 THR A CA 1
ATOM 505 C C . THR A 1 70 ? -3.506 1.586 -5.825 1.00 94.00 70 THR A C 1
ATOM 507 O O . THR A 1 70 ? -4.099 1.104 -4.857 1.00 94.00 70 THR A O 1
ATOM 510 N N . TRP A 1 71 ? -2.450 1.004 -6.380 1.00 96.00 71 TRP A N 1
ATOM 511 C CA . TRP A 1 71 ? -1.799 -0.220 -5.926 1.00 96.00 7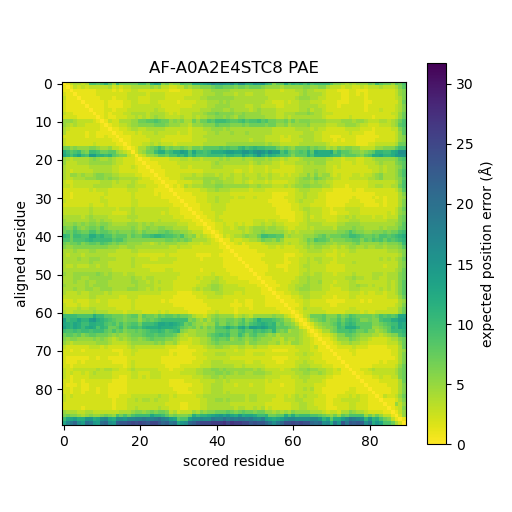1 TRP A CA 1
ATOM 512 C C . TRP A 1 71 ? -0.379 0.046 -5.453 1.00 96.00 71 TRP A C 1
ATOM 514 O O . TRP A 1 71 ? 0.278 0.972 -5.929 1.00 96.00 71 TRP A O 1
ATOM 524 N N . LEU A 1 72 ? 0.082 -0.796 -4.529 1.00 95.25 72 LEU A N 1
ATOM 525 C CA . LEU A 1 72 ? 1.434 -0.784 -3.985 1.00 95.25 72 LEU A CA 1
ATOM 526 C C . LEU A 1 72 ? 2.094 -2.144 -4.157 1.00 95.25 72 LEU A C 1
ATOM 528 O O . LEU A 1 72 ? 1.468 -3.177 -3.924 1.00 95.25 72 LEU A O 1
ATOM 532 N N . TRP A 1 73 ? 3.385 -2.108 -4.465 1.00 96.56 73 TRP A N 1
ATOM 533 C CA . TRP A 1 73 ? 4.312 -3.227 -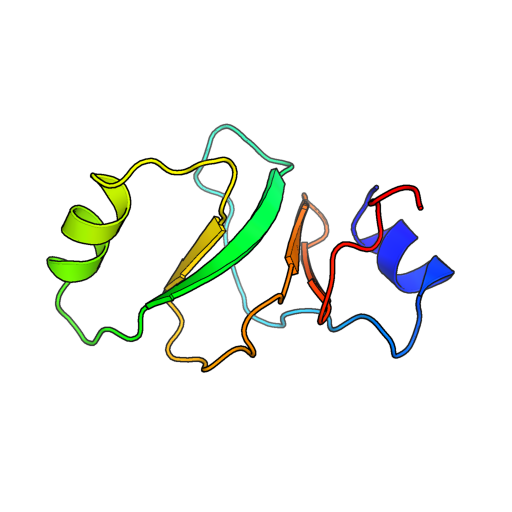4.385 1.00 96.56 73 TRP A CA 1
ATOM 534 C C . TRP A 1 73 ? 5.486 -2.830 -3.502 1.00 96.56 73 TRP A C 1
ATOM 536 O O . TRP A 1 73 ? 6.028 -1.735 -3.642 1.00 96.56 73 TRP A O 1
ATOM 546 N N . ALA A 1 74 ? 5.870 -3.716 -2.594 1.00 95.75 74 ALA A N 1
ATOM 547 C CA . ALA A 1 74 ? 7.010 -3.527 -1.717 1.00 95.75 74 ALA A CA 1
ATOM 548 C C . ALA A 1 74 ? 7.855 -4.794 -1.670 1.00 95.75 74 ALA A C 1
ATOM 550 O O . ALA A 1 74 ? 7.330 -5.902 -1.525 1.00 95.75 74 ALA A O 1
ATOM 551 N N . ASP A 1 75 ? 9.165 -4.610 -1.759 1.00 95.12 75 ASP A N 1
ATOM 552 C CA . ASP A 1 75 ? 10.169 -5.639 -1.533 1.00 95.12 75 ASP A CA 1
ATOM 553 C C . ASP A 1 75 ? 11.421 -5.039 -0.864 1.00 95.12 75 ASP A C 1
ATOM 555 O O . ASP A 1 75 ? 11.370 -3.964 -0.264 1.00 95.12 75 ASP A O 1
ATOM 559 N N . HIS A 1 76 ? 12.545 -5.757 -0.917 1.00 91.94 76 HIS A N 1
ATOM 560 C CA . HIS A 1 76 ? 13.808 -5.320 -0.322 1.00 91.94 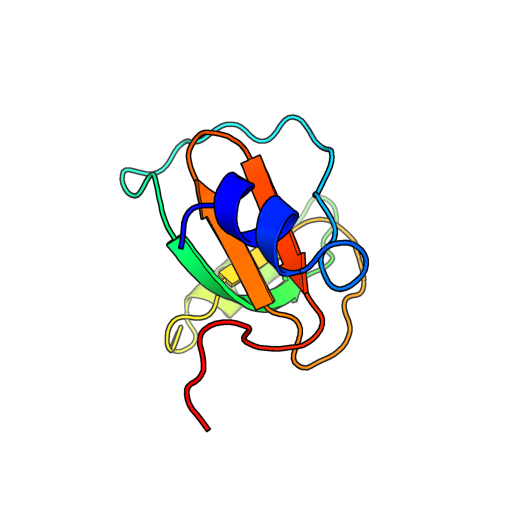76 HIS A CA 1
ATOM 561 C C . HIS A 1 76 ? 14.461 -4.103 -0.998 1.00 91.94 76 HIS A C 1
ATOM 563 O O . HIS A 1 76 ? 15.295 -3.461 -0.360 1.00 91.94 76 HIS A O 1
ATOM 569 N N . ASP A 1 77 ? 14.098 -3.791 -2.246 1.00 91.19 77 ASP A N 1
ATOM 570 C CA . ASP A 1 77 ? 14.675 -2.675 -2.999 1.00 91.19 77 ASP A CA 1
ATOM 571 C C . ASP A 1 77 ? 13.897 -1.378 -2.751 1.00 91.19 77 ASP A C 1
ATOM 573 O O . ASP A 1 77 ? 14.457 -0.281 -2.825 1.00 91.19 77 ASP A O 1
ATOM 577 N N . GLY A 1 78 ? 12.613 -1.490 -2.400 1.00 92.69 78 GLY A N 1
ATOM 578 C CA . GLY A 1 78 ? 11.811 -0.349 -1.991 1.00 92.69 78 GLY A CA 1
ATOM 579 C C . GLY A 1 78 ? 10.316 -0.552 -2.171 1.00 92.69 78 GLY A C 1
ATOM 580 O O . GLY A 1 78 ? 9.794 -1.664 -2.121 1.00 92.69 78 GLY A O 1
ATOM 581 N N . ILE A 1 79 ? 9.620 0.571 -2.347 1.00 94.38 79 ILE A N 1
ATOM 582 C CA . ILE A 1 79 ? 8.168 0.641 -2.500 1.00 94.38 79 ILE A CA 1
ATOM 583 C C . ILE A 1 79 ? 7.848 1.350 -3.817 1.00 94.38 79 ILE A C 1
ATOM 585 O O . ILE A 1 79 ? 8.370 2.431 -4.098 1.00 94.38 79 ILE A O 1
ATOM 589 N N . VAL A 1 80 ? 6.952 0.758 -4.600 1.00 95.19 80 VAL A N 1
ATOM 590 C CA . VAL A 1 80 ? 6.453 1.279 -5.874 1.00 95.19 80 VAL A CA 1
ATOM 591 C C . VAL A 1 80 ? 4.932 1.365 -5.827 1.00 95.19 80 VAL A C 1
ATOM 593 O O . VAL A 1 80 ? 4.275 0.460 -5.315 1.00 95.19 80 VAL A O 1
ATOM 596 N N . VAL A 1 81 ? 4.368 2.442 -6.374 1.00 94.69 81 VAL A N 1
ATOM 597 C CA . VAL A 1 81 ? 2.919 2.646 -6.493 1.00 94.69 81 VAL A CA 1
ATOM 598 C C . VAL A 1 81 ? 2.495 2.930 -7.933 1.00 94.69 81 VAL A C 1
ATOM 600 O O . VAL A 1 81 ? 3.267 3.492 -8.710 1.00 94.69 81 VAL A O 1
ATOM 603 N N . ALA A 1 82 ? 1.263 2.565 -8.286 1.00 95.31 82 ALA A N 1
ATOM 604 C CA . ALA A 1 82 ? 0.649 2.861 -9.583 1.00 95.31 82 ALA A CA 1
ATOM 605 C C . ALA A 1 82 ? -0.870 3.023 -9.452 1.00 95.31 82 ALA A C 1
ATOM 607 O O . ALA A 1 82 ? -1.470 2.466 -8.540 1.00 95.31 82 ALA A O 1
ATOM 608 N N . ASP A 1 83 ? -1.515 3.711 -10.394 1.00 94.19 83 ASP A N 1
ATOM 609 C CA . ASP A 1 83 ? -2.953 4.039 -10.324 1.00 94.19 83 ASP A CA 1
ATOM 610 C C . ASP A 1 83 ? -3.897 2.836 -10.569 1.00 94.19 83 ASP A C 1
ATOM 612 O O . ASP A 1 83 ? -5.113 3.002 -10.663 1.00 94.19 83 ASP A O 1
ATOM 616 N N . ARG A 1 84 ? -3.348 1.626 -10.740 1.00 93.88 84 ARG A N 1
ATOM 617 C CA . ARG A 1 84 ? -4.080 0.373 -10.985 1.00 93.88 84 ARG A CA 1
ATOM 618 C C . ARG A 1 84 ? -3.208 -0.846 -10.694 1.00 93.88 84 ARG A C 1
ATOM 620 O O . ARG A 1 84 ? -1.988 -0.721 -10.622 1.00 93.88 84 ARG A O 1
ATOM 627 N N . ASP A 1 85 ? -3.825 -2.025 -10.648 1.00 95.06 85 ASP A N 1
ATOM 628 C CA . ASP A 1 85 ? -3.099 -3.296 -10.649 1.00 95.06 85 ASP A CA 1
ATOM 629 C C . ASP A 1 85 ? -2.403 -3.500 -12.004 1.00 95.06 85 ASP A C 1
ATOM 631 O O . ASP A 1 85 ? -3.056 -3.544 -13.051 1.00 95.06 85 ASP A O 1
ATOM 635 N N . LEU A 1 86 ? -1.075 -3.599 -11.987 1.00 94.00 86 LEU A N 1
ATOM 636 C CA . LEU A 1 86 ? -0.247 -3.849 -13.169 1.00 94.00 86 LEU A CA 1
ATOM 637 C C . LEU A 1 86 ? -0.031 -5.349 -13.428 1.00 94.00 86 LEU A C 1
ATOM 639 O O . LEU A 1 86 ? 0.458 -5.718 -14.493 1.00 94.00 86 LEU A O 1
ATOM 643 N N . GLU A 1 87 ? -0.418 -6.211 -12.483 1.00 89.94 87 GLU A N 1
ATOM 644 C CA . GLU A 1 87 ? -0.362 -7.671 -12.601 1.00 89.94 87 GLU A CA 1
ATOM 645 C C . GLU A 1 87 ? -1.734 -8.300 -12.899 1.00 89.94 87 GLU A C 1
ATOM 647 O O . GLU A 1 87 ? -1.805 -9.491 -13.221 1.00 89.94 87 GLU A O 1
ATOM 652 N N . ALA A 1 88 ? -2.823 -7.526 -12.830 1.00 84.06 88 ALA A N 1
ATOM 653 C CA . ALA A 1 88 ? -4.148 -7.991 -13.222 1.00 84.06 88 ALA A CA 1
ATOM 654 C C . ALA A 1 88 ? -4.144 -8.404 -14.700 1.00 84.06 88 ALA A C 1
ATOM 656 O O . ALA A 1 88 ? -3.917 -7.596 -15.604 1.00 84.06 88 ALA A O 1
ATOM 657 N N . THR A 1 89 ? -4.402 -9.686 -14.952 1.00 59.56 89 THR A N 1
ATOM 658 C CA . THR A 1 89 ? -4.604 -10.189 -16.312 1.00 59.56 89 THR A CA 1
ATOM 659 C C . THR A 1 89 ? -5.987 -9.743 -16.784 1.00 59.56 89 THR A C 1
ATOM 661 O O . THR A 1 89 ? -6.965 -9.949 -16.066 1.00 59.56 89 THR A O 1
ATOM 664 N N . ALA A 1 90 ? -6.055 -9.103 -17.954 1.00 49.56 90 ALA A N 1
ATOM 665 C CA . ALA A 1 90 ? -7.319 -8.792 -18.625 1.00 49.56 90 ALA A CA 1
ATOM 666 C C . ALA A 1 90 ? -8.061 -10.064 -19.063 1.00 49.56 90 ALA A C 1
ATOM 668 O O . ALA A 1 90 ? -7.375 -11.051 -19.422 1.00 49.56 90 ALA A O 1
#

Solvent-accessible surface area (backbone atoms only — not comparable to full-atom values): 5767 Å² total; per-residue (Å²): 133,57,55,68,55,49,47,75,76,44,48,88,64,45,44,76,61,86,69,95,79,74,90,84,64,94,70,62,64,53,63,27,48,57,45,73,46,72,71,76,103,56,60,66,67,57,54,58,60,67,72,45,88,57,92,60,48,39,82,42,77,72,71,61,94,73,64,88,59,23,21,38,37,36,38,91,91,45,38,33,35,26,75,42,72,87,82,66,79,131

Secondary structure (DSSP, 8-state):
--HHHHHHHHGGG-EE--S-----SS--SEEEEEEEE--SS--HHHHHHHHS--TT-EEEESS----TT-EEEE-SS-EEEESS-SS---

Mean predicted aligned error: 3.95 Å

Foldseek 3Di:
DDPVVCCVPPPPQKDFDDDPDDDPDPDQKAKDFEDEDEDDPDCPVVVVVVVDDCVRYDYHYDNDDDDGQKMWIGHPVGIMIGSHDPPDDD